Protein AF-A0A9X0W8W1-F1 (afdb_monomer)

Solvent-accessible surface area (backbone atoms only — not comparable to full-atom values): 8904 Å² total; per-residue (Å²): 133,84,78,51,73,65,58,53,50,52,51,50,52,53,51,55,47,47,50,54,45,52,53,27,52,54,39,35,48,51,41,59,71,71,48,46,59,60,61,75,68,38,87,85,59,55,74,89,52,45,61,59,51,50,52,52,50,45,44,40,59,13,50,48,49,47,36,52,76,69,67,38,78,59,79,88,77,75,86,88,46,64,67,63,48,45,60,72,36,23,62,39,52,45,52,49,52,48,53,52,51,51,53,65,46,60,38,95,92,44,81,67,66,75,46,60,63,49,48,57,73,70,52,56,61,72,58,50,33,53,53,43,36,51,49,51,52,56,48,48,56,51,50,52,52,53,50,50,53,54,57,54,66,73,73,113

Foldseek 3Di:
DDDDPLNVLVVLLLVLLVVLLVQLLVQLVCCVPPPLVVLLPDPVDDLVCSLVVSLLVSCCRRPVCSCVVLVQDADNDDPSCVLVRLLVRLLSVLVSSLVVVLVVCCDPPHPHDVVNVVSVVSDPSVVSSVSNSVSVVVSSVVSSVVSVVSSVVSVD

Secondary structure (DSSP, 8-state):
-PPPHHHHHHHHHHHHHHHHHHHHHHHHHHIIIIIHHHHHT-TTS-HHHHHHHHHHHHHIIIIIHHHHHTT--------S-HHHHHHHHHHHHHHHHHHHHHHHHTSTTS--SHHHHHHHHH--HHHHHHHHHHHHHHHHHHHHHHHHHHHHHTT-

Radius of gyration: 18.76 Å; Cα contacts (8 Å, |Δi|>4): 100; chains: 1; bounding box: 41×26×61 Å

pLDDT: mean 84.02, std 13.46, range [41.78, 97.62]

Sequence (156 aa):
MATSNQERLQNVIGLVVWADVDQIMVRAKVFLEEFAPNYLADETLHPDNLLDQLRMDLFNASVIDYLDGRGVEVELSVEHDIATWIEANTPAMVSANLRLMEQQFGAPGVETHLDVVKLHQLIKLNVFEAVQQRAIEECWATLETMLVTLTEEAAD

Structure (mmCIF, N/CA/C/O backbone):
data_AF-A0A9X0W8W1-F1
#
_entry.id   AF-A0A9X0W8W1-F1
#
loop_
_atom_site.group_PDB
_atom_site.id
_atom_site.type_symbol
_atom_site.label_atom_id
_atom_site.label_alt_id
_atom_site.label_comp_id
_atom_site.label_asym_id
_atom_site.label_entity_id
_atom_site.label_seq_id
_atom_site.pdbx_PDB_ins_code
_atom_site.Cartn_x
_atom_site.Cartn_y
_atom_site.Cartn_z
_atom_site.occupancy
_atom_site.B_iso_or_equiv
_atom_site.auth_seq_id
_atom_site.auth_comp_id
_atom_site.auth_asym_id
_atom_site.auth_atom_id
_atom_site.pdbx_PDB_model_num
ATOM 1 N N . MET A 1 1 ? 5.689 9.658 33.772 1.00 41.78 1 MET A N 1
ATOM 2 C CA . MET A 1 1 ? 4.348 10.183 33.431 1.00 41.78 1 MET A CA 1
ATOM 3 C C . MET A 1 1 ? 3.621 9.088 32.674 1.00 41.78 1 MET A C 1
ATOM 5 O O . MET A 1 1 ? 4.239 8.491 31.803 1.00 41.78 1 MET A O 1
ATOM 9 N N . ALA A 1 2 ? 2.391 8.741 33.054 1.00 46.69 2 ALA A N 1
ATOM 10 C CA . ALA A 1 2 ? 1.616 7.753 32.308 1.00 46.69 2 ALA A CA 1
ATOM 11 C C . ALA A 1 2 ? 1.114 8.405 31.012 1.00 46.69 2 ALA A C 1
ATOM 13 O O . ALA A 1 2 ? 0.446 9.433 31.085 1.00 46.69 2 ALA A O 1
ATOM 14 N N . THR A 1 3 ? 1.456 7.839 29.854 1.00 57.59 3 THR A N 1
ATOM 15 C CA . THR A 1 3 ? 0.845 8.203 28.567 1.00 57.59 3 THR A CA 1
ATOM 16 C C . THR A 1 3 ? -0.665 8.036 28.663 1.00 57.59 3 THR A C 1
ATOM 18 O O . THR A 1 3 ? -1.145 7.016 29.169 1.00 57.59 3 THR A O 1
ATOM 21 N N . SER A 1 4 ? -1.402 9.037 28.194 1.00 72.75 4 SER A N 1
ATOM 22 C CA . SER A 1 4 ? -2.860 9.000 28.141 1.00 72.75 4 SER A CA 1
ATOM 23 C C . SER A 1 4 ? -3.337 7.845 27.249 1.00 72.75 4 SER A C 1
ATOM 25 O O . SER A 1 4 ? -2.641 7.421 26.323 1.00 72.75 4 SER A O 1
ATOM 27 N N . ASN A 1 5 ? -4.545 7.329 27.498 1.00 67.31 5 ASN A N 1
ATOM 28 C CA . ASN A 1 5 ? -5.131 6.268 26.665 1.00 67.31 5 ASN A CA 1
ATOM 29 C C . ASN A 1 5 ? -5.228 6.681 25.185 1.00 67.31 5 ASN A C 1
ATOM 31 O O . ASN A 1 5 ? -5.107 5.835 24.305 1.00 67.31 5 ASN A O 1
ATOM 35 N N . GLN A 1 6 ? -5.385 7.980 24.918 1.00 68.00 6 GLN A N 1
ATOM 36 C CA . GLN A 1 6 ? -5.425 8.538 23.570 1.00 68.00 6 GLN A CA 1
ATOM 37 C C . GLN A 1 6 ? -4.061 8.470 22.867 1.00 68.00 6 GLN A C 1
ATOM 39 O O . GLN A 1 6 ? -3.998 8.031 21.724 1.00 68.00 6 GLN A O 1
ATOM 44 N N . GLU A 1 7 ? -2.968 8.837 23.543 1.00 69.25 7 GLU A N 1
ATOM 45 C CA . GLU A 1 7 ? -1.610 8.734 22.976 1.00 69.25 7 GLU A CA 1
ATOM 46 C C . GLU A 1 7 ? -1.226 7.277 22.702 1.00 69.25 7 GLU A C 1
ATOM 48 O O . GLU A 1 7 ? -0.644 6.96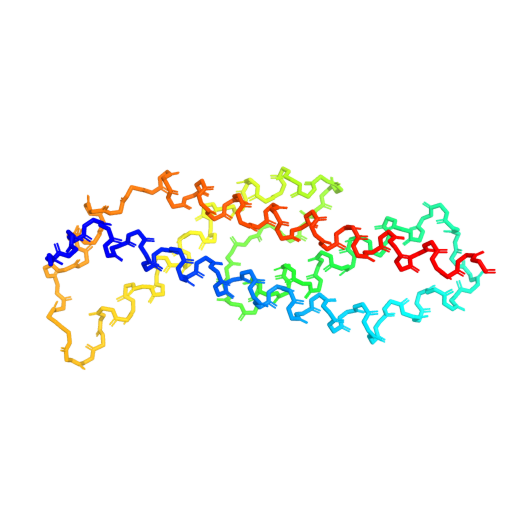0 21.669 1.00 69.25 7 GLU A O 1
ATOM 53 N N . ARG A 1 8 ? -1.591 6.359 23.605 1.00 68.62 8 ARG A N 1
ATOM 54 C CA . ARG A 1 8 ? -1.353 4.922 23.396 1.00 68.62 8 ARG A CA 1
ATOM 55 C C . ARG A 1 8 ? -2.100 4.401 22.175 1.00 68.62 8 ARG A C 1
ATOM 57 O O . ARG A 1 8 ? -1.522 3.662 21.389 1.00 68.62 8 ARG A O 1
ATOM 64 N N . LEU A 1 9 ? -3.356 4.803 22.008 1.00 71.06 9 LEU A N 1
ATOM 65 C CA . LEU A 1 9 ? -4.168 4.402 20.866 1.00 71.06 9 LEU A CA 1
ATOM 66 C C . LEU A 1 9 ? -3.618 4.956 19.547 1.00 71.06 9 LEU A C 1
ATOM 68 O O . LEU A 1 9 ? -3.541 4.221 18.569 1.00 71.06 9 LEU A O 1
ATOM 72 N N . GLN A 1 10 ? -3.181 6.216 19.531 1.00 73.06 10 GLN A N 1
ATOM 73 C CA . GLN A 1 10 ? -2.513 6.807 18.368 1.00 73.06 10 GLN A CA 1
ATOM 74 C C . GLN A 1 10 ? -1.224 6.061 18.009 1.00 73.06 10 GLN A C 1
ATOM 76 O O . GLN A 1 10 ? -0.980 5.812 16.832 1.00 73.06 10 GLN A O 1
ATOM 81 N N . ASN A 1 11 ? -0.443 5.633 19.005 1.00 77.25 11 ASN A N 1
ATOM 82 C CA . ASN A 1 11 ? 0.743 4.813 18.761 1.00 77.25 11 ASN A CA 1
ATOM 83 C C . ASN A 1 11 ? 0.382 3.447 18.160 1.00 77.25 11 ASN A C 1
ATOM 85 O O . ASN A 1 11 ? 1.063 3.000 17.246 1.00 77.25 11 ASN A O 1
ATOM 89 N N . VAL A 1 12 ? -0.684 2.790 18.633 1.00 79.44 12 VAL A N 1
ATOM 90 C CA . VAL A 1 12 ? -1.135 1.510 18.055 1.00 79.44 12 VAL A CA 1
ATOM 91 C C . VAL A 1 12 ? -1.614 1.692 16.618 1.00 79.44 12 VAL A C 1
ATOM 93 O O . VAL A 1 12 ? -1.224 0.906 15.763 1.00 79.44 12 VAL A O 1
ATOM 96 N N . ILE A 1 13 ? -2.396 2.739 16.337 1.00 83.75 13 ILE A N 1
ATOM 97 C CA . ILE A 1 13 ? -2.801 3.087 14.967 1.00 83.75 13 ILE A CA 1
ATOM 98 C C . ILE A 1 13 ? -1.558 3.239 14.087 1.00 83.75 13 ILE A C 1
ATOM 100 O O . ILE A 1 13 ? -1.450 2.564 13.069 1.00 83.75 13 ILE A O 1
ATOM 104 N N . GLY A 1 14 ? -0.586 4.045 14.522 1.00 84.12 14 GLY A N 1
ATOM 105 C CA . GLY A 1 14 ? 0.665 4.237 13.792 1.00 84.12 14 GLY A CA 1
ATOM 106 C C . GLY A 1 14 ? 1.425 2.933 13.540 1.00 84.12 14 GLY A C 1
ATOM 107 O O . GLY A 1 14 ? 1.919 2.733 12.440 1.00 84.12 14 GLY A O 1
ATOM 108 N N . LEU A 1 15 ? 1.476 2.020 14.516 1.00 85.88 15 LEU A N 1
ATOM 109 C CA . LEU A 1 15 ? 2.132 0.716 14.356 1.00 85.88 15 LEU A CA 1
ATOM 110 C C . LEU A 1 15 ? 1.435 -0.176 13.326 1.00 85.88 15 LEU A C 1
ATOM 112 O O . LEU A 1 15 ? 2.116 -0.840 12.550 1.00 85.88 15 LEU A O 1
ATOM 116 N N . VAL A 1 16 ? 0.101 -0.200 13.315 1.00 89.31 16 VAL A N 1
ATOM 117 C CA . VAL A 1 16 ? -0.662 -1.007 12.352 1.00 89.31 16 VAL A CA 1
ATOM 118 C C . VAL A 1 16 ? -0.494 -0.453 10.936 1.00 89.31 16 VAL A C 1
ATOM 120 O O . VAL A 1 16 ? -0.200 -1.217 10.023 1.00 89.31 16 VAL A O 1
ATOM 123 N N . VAL A 1 17 ? -0.583 0.870 10.763 1.00 92.50 17 VAL A N 1
ATOM 124 C CA . VAL A 1 17 ? -0.317 1.513 9.465 1.00 92.50 17 VAL A CA 1
ATOM 125 C C . VAL A 1 17 ? 1.120 1.263 9.006 1.00 92.50 17 VAL A C 1
ATOM 127 O O . VAL A 1 17 ? 1.363 0.954 7.844 1.00 92.50 17 VAL A O 1
ATOM 130 N N . TRP A 1 18 ? 2.089 1.357 9.918 1.00 92.94 18 TRP A N 1
ATOM 131 C CA . TRP A 1 18 ? 3.490 1.11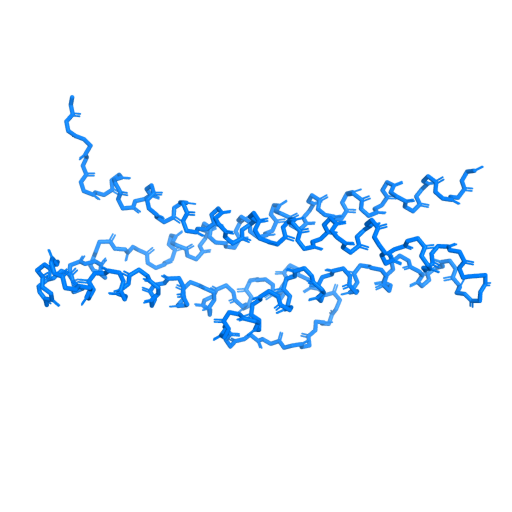6 9.586 1.00 92.94 18 TRP A CA 1
ATOM 132 C C . TRP A 1 18 ? 3.751 -0.338 9.176 1.00 92.94 18 TRP A C 1
ATOM 134 O O . TRP A 1 18 ? 4.566 -0.579 8.292 1.00 92.94 18 TRP A O 1
ATOM 144 N N . ALA A 1 19 ? 3.032 -1.299 9.762 1.00 93.06 19 ALA A N 1
ATOM 145 C CA . ALA A 1 19 ? 3.098 -2.691 9.333 1.00 93.06 19 ALA A CA 1
ATOM 146 C C . ALA A 1 19 ? 2.589 -2.879 7.892 1.00 93.06 19 ALA A C 1
ATOM 148 O O . ALA A 1 19 ? 3.211 -3.629 7.143 1.00 93.06 19 ALA A O 1
ATOM 149 N N . ASP A 1 20 ? 1.522 -2.179 7.482 1.00 95.44 20 ASP A N 1
ATOM 150 C CA . ASP A 1 20 ? 1.078 -2.187 6.079 1.00 95.44 20 ASP A CA 1
ATOM 151 C C . ASP A 1 20 ? 2.182 -1.657 5.151 1.00 95.44 20 ASP A C 1
ATOM 153 O O . ASP A 1 20 ? 2.539 -2.313 4.172 1.00 95.44 20 ASP A O 1
ATOM 157 N N . VAL A 1 21 ? 2.768 -0.504 5.491 1.00 97.06 21 VAL A N 1
ATOM 158 C CA . VAL A 1 21 ? 3.852 0.112 4.709 1.00 97.06 21 VAL A CA 1
ATOM 159 C C . VAL A 1 21 ? 5.066 -0.810 4.597 1.00 97.06 21 VAL A C 1
ATOM 161 O O . VAL A 1 21 ? 5.614 -0.968 3.510 1.00 97.06 21 VAL A O 1
ATOM 164 N N . ASP A 1 22 ? 5.488 -1.444 5.692 1.00 97.00 22 ASP A N 1
ATOM 165 C CA . ASP A 1 22 ? 6.635 -2.356 5.691 1.00 97.00 22 ASP A CA 1
ATOM 166 C C . ASP A 1 22 ? 6.406 -3.553 4.754 1.00 97.00 22 ASP A C 1
ATOM 168 O O . ASP A 1 22 ? 7.267 -3.878 3.936 1.00 97.00 22 ASP A O 1
ATOM 172 N N . GLN A 1 23 ? 5.215 -4.160 4.793 1.00 97.12 23 GLN A N 1
ATOM 173 C CA . GLN A 1 23 ? 4.878 -5.283 3.912 1.00 97.12 23 GLN A CA 1
ATOM 174 C C . GLN A 1 23 ? 4.821 -4.881 2.435 1.00 97.12 23 GLN A C 1
ATOM 176 O O . GLN A 1 23 ? 5.328 -5.619 1.585 1.00 97.12 23 GLN A O 1
ATOM 181 N N . ILE A 1 24 ? 4.261 -3.707 2.129 1.00 97.62 24 ILE A N 1
ATOM 182 C CA . ILE A 1 24 ? 4.244 -3.151 0.770 1.00 97.62 24 ILE A CA 1
ATOM 183 C C . ILE A 1 24 ? 5.678 -2.919 0.280 1.00 97.62 24 ILE A C 1
ATOM 185 O O . ILE A 1 24 ? 6.040 -3.375 -0.803 1.00 97.62 24 ILE A O 1
ATOM 189 N N . MET A 1 25 ? 6.529 -2.291 1.097 1.00 97.31 25 MET A N 1
ATOM 190 C CA . MET A 1 25 ? 7.933 -2.037 0.755 1.00 97.31 25 MET A CA 1
ATOM 191 C C . MET A 1 25 ? 8.725 -3.328 0.524 1.00 97.31 25 MET A C 1
ATOM 193 O O . MET A 1 25 ? 9.543 -3.386 -0.392 1.00 97.31 25 MET A O 1
ATOM 197 N N . VAL A 1 26 ? 8.510 -4.367 1.336 1.00 97.12 26 VAL A N 1
ATOM 198 C CA . VAL A 1 26 ? 9.166 -5.672 1.152 1.00 97.12 26 VAL A CA 1
ATOM 199 C C . VAL A 1 26 ? 8.765 -6.293 -0.184 1.00 97.12 26 VAL A C 1
ATOM 201 O O . VAL A 1 26 ? 9.636 -6.708 -0.946 1.00 97.12 26 VAL A O 1
ATOM 204 N N . ARG A 1 27 ? 7.467 -6.319 -0.505 1.00 96.69 27 ARG A N 1
ATOM 205 C CA . ARG A 1 27 ? 6.973 -6.862 -1.781 1.00 96.69 27 ARG A CA 1
ATOM 206 C C . ARG A 1 27 ? 7.470 -6.066 -2.980 1.00 96.69 27 ARG A C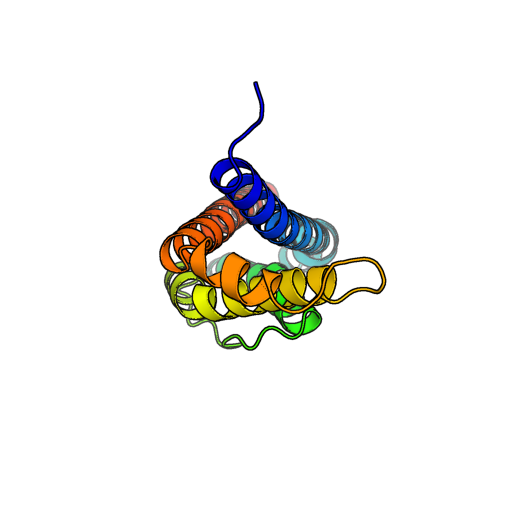 1
ATOM 208 O O . ARG A 1 27 ? 7.897 -6.654 -3.968 1.00 96.69 27 ARG A O 1
ATOM 215 N N . ALA A 1 28 ? 7.478 -4.742 -2.869 1.00 96.69 28 ALA A N 1
ATOM 216 C CA . ALA A 1 28 ? 8.008 -3.861 -3.897 1.00 96.69 28 ALA A CA 1
ATOM 217 C C . ALA A 1 28 ? 9.494 -4.120 -4.174 1.00 96.69 28 ALA A C 1
ATOM 219 O O . ALA A 1 28 ? 9.897 -4.189 -5.329 1.00 96.69 28 ALA A O 1
ATOM 220 N N . LYS A 1 29 ? 10.309 -4.325 -3.131 1.00 94.69 29 LYS A N 1
ATOM 221 C CA . LYS A 1 29 ? 11.725 -4.684 -3.301 1.00 94.69 29 LYS A CA 1
ATOM 222 C C . LYS A 1 29 ? 11.892 -6.002 -4.041 1.00 94.69 29 LYS A C 1
ATOM 224 O O . LYS A 1 29 ? 12.670 -6.050 -4.982 1.00 94.69 29 LYS A O 1
ATOM 229 N N . VAL A 1 30 ? 11.121 -7.029 -3.678 1.00 95.06 30 VAL A N 1
ATOM 230 C CA . VAL A 1 30 ? 11.137 -8.314 -4.396 1.00 95.06 30 VAL A CA 1
ATOM 231 C C . VAL A 1 30 ? 10.780 -8.115 -5.872 1.00 95.06 30 VAL A C 1
ATOM 233 O O . VAL A 1 30 ? 11.470 -8.638 -6.741 1.00 95.06 30 VAL A O 1
ATOM 236 N N . PHE A 1 31 ? 9.758 -7.307 -6.178 1.00 95.50 31 PHE A N 1
ATOM 237 C CA . PHE A 1 31 ? 9.414 -6.975 -7.563 1.00 95.50 31 PHE A CA 1
ATOM 238 C C . PHE A 1 31 ? 10.582 -6.305 -8.307 1.00 95.50 31 PHE A C 1
ATOM 240 O O . PHE A 1 31 ? 10.954 -6.732 -9.401 1.00 95.50 31 PHE A O 1
ATOM 247 N N . LEU A 1 32 ? 11.176 -5.271 -7.709 1.00 93.06 32 LEU A N 1
ATOM 248 C CA . LEU A 1 32 ? 12.271 -4.508 -8.312 1.00 93.06 32 LEU A CA 1
ATOM 249 C C . LEU A 1 32 ? 13.554 -5.339 -8.482 1.00 93.06 32 LEU A C 1
ATOM 251 O O . LEU A 1 32 ? 14.281 -5.132 -9.446 1.00 93.06 32 LEU A O 1
ATOM 255 N N . GLU A 1 33 ? 13.832 -6.278 -7.577 1.00 90.88 33 GLU A N 1
ATOM 256 C CA . GLU A 1 33 ? 15.035 -7.118 -7.615 1.00 90.88 33 GLU A CA 1
ATOM 257 C C . GLU A 1 33 ? 14.888 -8.326 -8.553 1.00 90.88 33 GLU A C 1
ATOM 259 O O . GLU A 1 33 ? 15.836 -8.679 -9.253 1.00 90.88 33 GLU A O 1
ATOM 264 N N . GLU A 1 34 ? 13.718 -8.971 -8.581 1.00 90.50 34 GLU A N 1
ATOM 265 C CA . GLU A 1 34 ? 13.536 -10.250 -9.282 1.00 90.50 34 GLU A CA 1
ATOM 266 C C . GLU A 1 34 ? 12.816 -10.117 -10.630 1.00 90.50 34 GLU A C 1
ATOM 268 O O . GLU A 1 34 ? 13.084 -10.888 -11.555 1.00 90.50 34 GLU A O 1
ATOM 273 N N . PHE A 1 35 ? 11.902 -9.151 -10.762 1.00 86.94 35 PHE A N 1
ATOM 274 C CA . PHE A 1 35 ? 11.014 -9.050 -11.921 1.00 86.94 35 PHE A CA 1
ATOM 275 C C . PHE A 1 35 ? 11.401 -7.903 -12.846 1.00 86.94 35 PHE A C 1
ATOM 277 O O . PHE A 1 35 ? 11.553 -8.139 -14.046 1.00 86.94 35 PHE A O 1
ATOM 284 N N . ALA A 1 36 ? 11.626 -6.700 -12.309 1.00 85.38 36 ALA A N 1
ATOM 285 C CA . ALA A 1 36 ? 11.966 -5.519 -13.105 1.00 85.38 36 ALA A CA 1
ATOM 286 C C . ALA A 1 36 ? 13.171 -5.715 -14.056 1.00 85.38 36 ALA A C 1
ATOM 288 O O . ALA A 1 36 ? 13.074 -5.266 -15.200 1.00 85.38 36 ALA A O 1
ATOM 289 N N . PRO A 1 37 ? 14.249 -6.451 -13.701 1.00 86.31 37 PRO A N 1
ATOM 290 C CA . PRO A 1 37 ? 15.350 -6.706 -14.633 1.00 86.31 37 PRO A CA 1
ATOM 291 C C . PRO A 1 37 ? 14.923 -7.425 -15.919 1.00 86.31 37 PRO A C 1
ATOM 293 O O . PRO A 1 37 ? 15.502 -7.180 -16.974 1.00 86.31 37 PRO A O 1
ATOM 296 N N . ASN A 1 38 ? 13.896 -8.283 -15.862 1.00 86.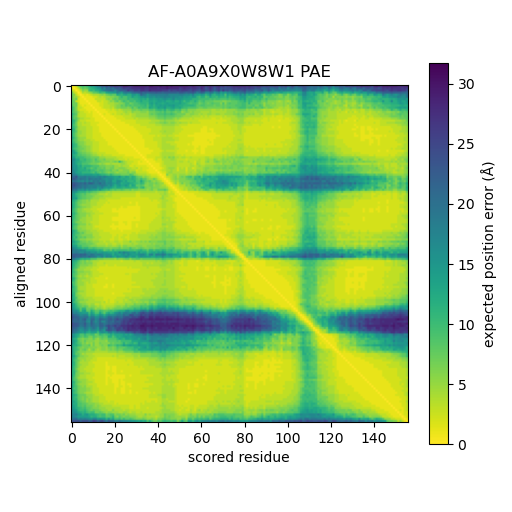06 38 ASN A N 1
ATOM 297 C CA . ASN A 1 38 ? 13.398 -8.987 -17.047 1.00 86.06 38 ASN A CA 1
ATOM 298 C C . ASN A 1 38 ? 12.687 -8.038 -18.018 1.00 86.06 38 ASN A C 1
ATOM 300 O O . ASN A 1 38 ? 12.828 -8.197 -19.224 1.00 86.06 38 ASN A O 1
ATOM 304 N N . TYR A 1 39 ? 11.960 -7.044 -17.498 1.00 83.25 39 TYR A N 1
ATOM 305 C CA . TYR A 1 39 ? 11.329 -6.004 -18.314 1.00 83.25 39 TYR A CA 1
ATOM 306 C C . TYR A 1 39 ? 12.378 -5.106 -18.972 1.00 83.25 39 TYR A C 1
ATOM 308 O O . TYR A 1 39 ? 12.253 -4.765 -20.142 1.00 83.25 39 TYR A O 1
ATOM 316 N N . LEU A 1 40 ? 13.429 -4.748 -18.230 1.00 82.81 40 LEU A N 1
ATOM 317 C CA . LEU A 1 40 ? 14.510 -3.891 -18.726 1.00 82.81 40 LEU A CA 1
ATOM 318 C C . LEU A 1 40 ? 15.376 -4.590 -19.785 1.00 82.81 40 LEU A C 1
ATOM 320 O O . LEU A 1 40 ? 15.908 -3.933 -20.673 1.00 82.81 40 LEU A O 1
ATOM 324 N N . ALA A 1 41 ? 15.506 -5.916 -19.710 1.00 84.38 41 ALA A N 1
ATOM 325 C CA . ALA A 1 41 ? 16.217 -6.720 -20.701 1.00 84.38 41 ALA A CA 1
ATOM 326 C C . ALA A 1 41 ? 15.376 -7.055 -21.951 1.00 84.38 41 ALA A C 1
ATOM 328 O O . ALA A 1 41 ? 15.913 -7.612 -22.912 1.00 84.38 41 ALA A O 1
ATOM 329 N N . ASP A 1 42 ? 14.070 -6.767 -21.949 1.00 82.56 42 ASP A N 1
ATOM 330 C CA . ASP A 1 42 ? 13.183 -7.066 -23.071 1.00 82.56 42 ASP A CA 1
ATOM 331 C C . ASP A 1 42 ? 13.242 -5.959 -24.136 1.00 82.56 42 ASP A C 1
ATOM 333 O O . ASP A 1 42 ? 12.547 -4.946 -24.070 1.00 82.56 42 ASP A O 1
ATOM 337 N N . GLU A 1 43 ? 14.049 -6.190 -25.175 1.00 72.81 43 GLU A N 1
ATOM 338 C CA . GLU A 1 43 ? 14.208 -5.286 -26.324 1.00 72.81 43 GLU A CA 1
ATOM 339 C C . GLU A 1 43 ? 12.922 -5.102 -27.159 1.00 72.81 43 GLU A C 1
ATOM 341 O O . GLU A 1 43 ? 12.892 -4.279 -28.079 1.00 72.81 43 GLU A O 1
ATOM 346 N N . THR A 1 44 ? 11.858 -5.871 -26.893 1.00 77.81 44 THR A N 1
ATOM 347 C CA . THR A 1 44 ? 10.581 -5.759 -27.614 1.00 77.81 44 THR A CA 1
ATOM 348 C C . THR A 1 44 ? 9.635 -4.714 -27.023 1.00 77.81 44 THR A C 1
ATOM 350 O O . THR A 1 44 ? 8.673 -4.317 -27.691 1.00 77.81 44 THR A O 1
ATOM 353 N N . LEU A 1 45 ? 9.910 -4.228 -25.808 1.00 74.75 45 LEU A N 1
ATOM 354 C CA . LEU A 1 45 ? 9.124 -3.186 -25.155 1.00 74.75 45 LEU A CA 1
ATOM 355 C C . LEU A 1 45 ? 9.537 -1.795 -25.647 1.00 74.75 45 LEU A C 1
ATOM 357 O O . LEU A 1 45 ? 10.709 -1.425 -25.664 1.00 74.75 45 LEU A O 1
ATOM 361 N N . HIS A 1 46 ? 8.547 -0.992 -26.043 1.00 74.00 46 HIS A N 1
ATOM 362 C CA . HIS A 1 46 ? 8.794 0.399 -26.410 1.00 74.00 46 HIS A CA 1
ATOM 363 C C . HIS A 1 46 ? 9.151 1.208 -25.147 1.00 74.00 46 HIS A C 1
ATOM 365 O O . HIS A 1 46 ? 8.373 1.155 -24.189 1.00 74.00 46 HIS A O 1
ATOM 371 N N . PRO A 1 47 ? 10.242 1.999 -25.142 1.00 71.38 47 PRO A N 1
ATOM 372 C CA . PRO A 1 47 ? 10.698 2.740 -23.960 1.00 71.38 47 PRO A CA 1
ATOM 373 C C . PRO A 1 47 ? 9.609 3.614 -23.327 1.00 71.38 47 PRO A C 1
ATOM 375 O O . PRO A 1 47 ? 9.425 3.590 -22.114 1.00 71.38 47 PRO A O 1
ATOM 378 N N . ASP A 1 48 ? 8.822 4.303 -24.160 1.00 68.50 48 ASP A N 1
ATOM 379 C CA . ASP A 1 48 ? 7.738 5.187 -23.701 1.00 68.50 48 ASP A CA 1
ATOM 380 C C . ASP A 1 48 ? 6.630 4.459 -22.917 1.00 68.50 48 ASP A C 1
ATOM 382 O O . ASP A 1 48 ? 5.945 5.087 -22.121 1.00 68.50 48 ASP A O 1
ATOM 386 N N . ASN A 1 49 ? 6.462 3.146 -23.110 1.00 78.06 49 ASN A N 1
ATOM 387 C CA . ASN A 1 49 ? 5.453 2.350 -22.400 1.00 78.06 49 ASN A CA 1
ATOM 388 C C . ASN A 1 49 ? 6.049 1.546 -21.236 1.00 78.06 49 ASN A C 1
ATOM 390 O O . ASN A 1 49 ? 5.305 1.046 -20.397 1.00 78.06 49 ASN A O 1
ATOM 394 N N . LEU A 1 50 ? 7.375 1.396 -21.186 1.00 84.69 50 LEU A N 1
ATOM 395 C CA . LEU A 1 50 ? 8.059 0.541 -20.220 1.00 84.69 50 LEU A CA 1
ATOM 396 C C . LEU A 1 50 ? 7.918 1.070 -18.791 1.00 84.69 50 LEU A C 1
ATOM 398 O O . LEU A 1 50 ? 7.596 0.304 -17.886 1.00 84.69 50 LEU A O 1
ATOM 402 N N . LEU A 1 51 ? 8.119 2.376 -18.592 1.00 86.69 51 LEU A N 1
ATOM 403 C CA . LEU A 1 51 ? 7.994 2.994 -17.271 1.00 86.69 51 LEU A CA 1
ATOM 404 C C . LEU A 1 51 ? 6.557 2.904 -16.746 1.00 86.69 51 LEU A C 1
ATOM 406 O O . LEU A 1 51 ? 6.350 2.551 -15.589 1.00 86.69 51 LEU A O 1
ATOM 410 N N . ASP A 1 52 ? 5.567 3.183 -17.595 1.00 86.94 52 ASP A N 1
ATOM 411 C CA . ASP A 1 52 ? 4.159 3.104 -17.207 1.00 86.94 52 ASP A CA 1
ATOM 412 C C . ASP A 1 52 ? 3.740 1.661 -16.907 1.00 86.94 52 ASP A C 1
ATOM 414 O O . ASP A 1 52 ? 3.087 1.415 -15.895 1.00 86.94 52 ASP A O 1
ATOM 418 N N . GLN A 1 53 ? 4.171 0.694 -17.722 1.00 88.31 53 GLN A N 1
ATOM 419 C CA . GLN A 1 53 ? 3.957 -0.733 -17.470 1.00 88.31 53 GLN A CA 1
ATOM 420 C C . GLN A 1 53 ? 4.570 -1.153 -16.127 1.00 88.31 53 GLN A C 1
ATOM 422 O O . GLN A 1 53 ? 3.873 -1.713 -15.282 1.00 88.31 53 GLN A O 1
ATOM 427 N N . LEU A 1 54 ? 5.847 -0.832 -15.896 1.00 90.75 54 LEU A N 1
ATOM 428 C CA . LEU A 1 54 ? 6.539 -1.145 -14.646 1.00 90.75 54 LEU A CA 1
ATOM 429 C C . LEU A 1 54 ? 5.877 -0.478 -13.441 1.00 90.75 54 LEU A C 1
ATOM 431 O O . LEU A 1 54 ? 5.780 -1.099 -12.387 1.00 90.75 54 LEU A O 1
ATOM 435 N N . ARG A 1 55 ? 5.398 0.762 -13.587 1.00 92.00 55 ARG A N 1
ATOM 436 C CA . ARG A 1 55 ? 4.674 1.477 -12.532 1.00 92.00 55 ARG A CA 1
ATOM 437 C C . ARG A 1 55 ? 3.407 0.716 -12.142 1.00 92.00 55 ARG A C 1
ATOM 439 O O . ARG A 1 55 ? 3.177 0.494 -10.955 1.00 92.00 55 ARG A O 1
ATOM 446 N N . MET A 1 56 ? 2.610 0.298 -13.124 1.00 92.12 56 MET A N 1
ATOM 447 C CA . MET A 1 56 ? 1.372 -0.444 -12.875 1.00 92.12 56 MET A CA 1
ATOM 448 C C . MET A 1 56 ? 1.645 -1.829 -12.284 1.00 92.12 56 MET A C 1
ATOM 450 O O . MET A 1 56 ? 1.010 -2.210 -11.303 1.00 92.12 56 MET A O 1
ATOM 454 N N . ASP A 1 57 ? 2.616 -2.561 -12.828 1.00 92.69 57 ASP A N 1
ATOM 455 C CA . ASP A 1 57 ? 2.953 -3.907 -12.361 1.00 92.69 57 ASP A CA 1
ATOM 456 C C . ASP A 1 57 ? 3.560 -3.880 -10.948 1.00 92.69 57 ASP A C 1
ATOM 458 O O . ASP A 1 57 ? 3.194 -4.701 -10.104 1.00 92.69 57 ASP A O 1
ATOM 462 N N . LEU A 1 58 ? 4.397 -2.881 -10.642 1.00 94.75 58 LEU A N 1
ATOM 463 C CA . LEU A 1 58 ? 4.911 -2.643 -9.294 1.00 94.75 58 LEU A CA 1
ATOM 464 C C . LEU A 1 58 ? 3.776 -2.335 -8.316 1.00 94.75 58 LEU A C 1
ATOM 466 O O . LEU A 1 58 ? 3.754 -2.888 -7.214 1.00 94.75 58 LEU A O 1
ATOM 470 N N . PHE A 1 59 ? 2.834 -1.467 -8.695 1.00 95.06 59 PHE A N 1
ATOM 471 C CA . PHE A 1 59 ? 1.689 -1.139 -7.847 1.00 95.06 59 PHE A CA 1
ATOM 472 C C . PHE A 1 59 ? 0.821 -2.372 -7.572 1.00 95.06 59 PHE A C 1
ATOM 474 O O . PHE A 1 59 ? 0.485 -2.647 -6.419 1.00 95.06 59 PHE A O 1
ATOM 481 N N . ASN A 1 60 ? 0.529 -3.160 -8.609 1.00 94.00 60 ASN A N 1
ATOM 482 C CA . ASN A 1 60 ? -0.232 -4.398 -8.482 1.00 94.00 60 ASN A CA 1
ATOM 483 C C . ASN A 1 60 ? 0.462 -5.382 -7.526 1.00 94.00 60 ASN A C 1
ATOM 485 O O . ASN A 1 60 ? -0.133 -5.797 -6.534 1.00 94.00 60 ASN A O 1
ATOM 489 N N . ALA A 1 61 ? 1.743 -5.684 -7.754 1.00 94.75 61 ALA A N 1
ATOM 490 C CA . ALA A 1 61 ? 2.483 -6.678 -6.975 1.00 94.75 61 ALA A CA 1
ATOM 491 C C . ALA A 1 61 ? 2.748 -6.260 -5.514 1.00 94.75 61 ALA A C 1
ATOM 493 O O . ALA A 1 61 ? 2.838 -7.104 -4.613 1.00 94.75 61 ALA A O 1
ATOM 494 N N . SER A 1 62 ? 2.915 -4.958 -5.264 1.00 95.94 62 SER A N 1
ATOM 495 C CA . SER A 1 62 ? 3.260 -4.443 -3.934 1.00 95.94 62 SER A CA 1
ATOM 496 C C . SER A 1 62 ? 2.048 -4.052 -3.096 1.00 95.94 62 SER A C 1
ATOM 498 O O . SER A 1 62 ? 2.017 -4.383 -1.910 1.00 95.94 62 SER A O 1
ATOM 500 N N . VAL A 1 63 ? 1.053 -3.385 -3.688 1.00 95.44 63 VAL A N 1
ATOM 501 C CA . VAL A 1 63 ? -0.109 -2.833 -2.979 1.00 95.44 63 VAL A CA 1
ATOM 502 C C . VAL A 1 63 ? -1.333 -3.719 -3.166 1.00 95.44 63 VAL A C 1
ATOM 504 O O . VAL A 1 63 ? -1.891 -4.178 -2.169 1.00 95.44 63 VAL A O 1
ATOM 507 N N . ILE A 1 64 ? -1.744 -4.004 -4.405 1.00 94.94 64 ILE A N 1
ATOM 508 C CA . ILE A 1 64 ? -2.984 -4.761 -4.650 1.00 94.94 64 ILE A CA 1
ATOM 509 C C . ILE A 1 64 ? -2.859 -6.194 -4.138 1.00 94.94 64 ILE A C 1
ATOM 511 O O . ILE A 1 64 ? -3.668 -6.610 -3.315 1.00 94.94 64 ILE A O 1
ATOM 515 N N . ASP A 1 65 ? -1.816 -6.921 -4.532 1.00 94.50 65 ASP A N 1
ATOM 516 C CA . ASP A 1 65 ? -1.605 -8.313 -4.117 1.00 94.50 65 ASP A CA 1
ATOM 517 C C . ASP A 1 65 ? -1.415 -8.445 -2.598 1.00 94.50 65 ASP A C 1
ATOM 519 O O . ASP A 1 65 ? -1.771 -9.461 -1.995 1.00 94.50 65 ASP A O 1
ATOM 523 N N . TYR A 1 66 ? -0.847 -7.420 -1.952 1.00 95.38 66 TYR A N 1
ATOM 524 C CA . TYR A 1 66 ? -0.767 -7.362 -0.494 1.00 95.38 66 TYR A CA 1
ATOM 525 C C . TYR A 1 66 ? -2.161 -7.270 0.135 1.00 95.38 66 TYR A C 1
ATOM 527 O O . TYR A 1 66 ? -2.489 -8.044 1.038 1.00 95.38 66 TYR A O 1
ATOM 535 N N . LEU A 1 67 ? -2.976 -6.329 -0.345 1.00 94.81 67 LEU A N 1
ATOM 536 C CA . LEU A 1 67 ? -4.315 -6.071 0.174 1.00 94.81 67 LEU A CA 1
ATOM 537 C C . LEU A 1 67 ? -5.272 -7.234 -0.118 1.00 94.81 67 LEU A C 1
ATOM 539 O O . LEU A 1 67 ? -6.007 -7.643 0.784 1.00 94.81 67 LEU A O 1
ATOM 543 N N . ASP A 1 68 ? -5.199 -7.831 -1.307 1.00 93.69 68 ASP A N 1
ATOM 544 C CA . ASP A 1 68 ? -5.955 -9.031 -1.679 1.00 93.69 68 ASP A CA 1
ATOM 545 C C . ASP A 1 68 ? -5.544 -10.237 -0.824 1.00 93.69 68 ASP A C 1
ATOM 547 O O . ASP A 1 68 ? -6.386 -10.883 -0.200 1.00 93.69 68 ASP A O 1
ATOM 551 N N . GLY A 1 69 ? -4.235 -10.473 -0.656 1.00 91.56 69 GLY A N 1
ATOM 552 C CA . GLY A 1 69 ? -3.719 -11.530 0.221 1.00 91.56 69 GLY A CA 1
ATOM 553 C C . GLY A 1 69 ? -4.121 -11.361 1.692 1.00 91.56 69 GLY A C 1
ATOM 554 O O . GLY A 1 69 ? -4.171 -12.333 2.449 1.00 91.56 69 GLY A O 1
ATOM 555 N N . ARG A 1 70 ? -4.445 -10.130 2.098 1.00 90.69 70 ARG A N 1
AT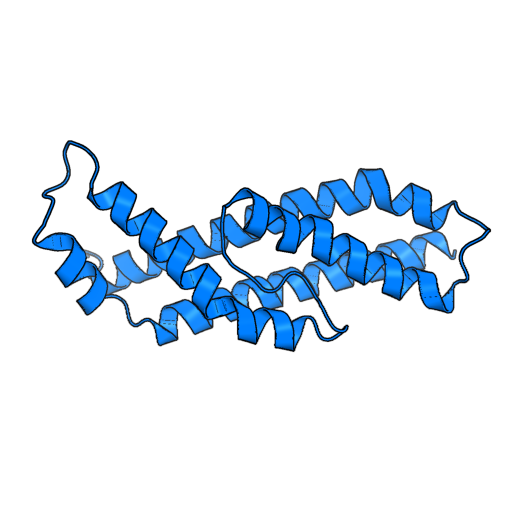OM 556 C CA . ARG A 1 70 ? -4.975 -9.787 3.419 1.00 90.69 70 ARG A CA 1
ATOM 557 C C . ARG A 1 70 ? -6.513 -9.860 3.492 1.00 90.69 70 ARG A C 1
ATOM 559 O O . ARG A 1 70 ? -7.076 -9.789 4.587 1.00 90.69 70 ARG A O 1
ATOM 566 N N . GLY A 1 71 ? -7.200 -10.036 2.364 1.00 91.12 71 GLY A N 1
ATOM 567 C CA . GLY A 1 71 ? -8.660 -10.070 2.271 1.00 91.12 71 GLY A CA 1
ATOM 568 C C . GLY A 1 71 ? -9.308 -8.695 2.445 1.00 91.12 71 GLY A C 1
ATOM 569 O O . GLY A 1 71 ? -10.407 -8.589 2.998 1.00 91.12 71 GLY A O 1
ATOM 570 N N . VAL A 1 72 ? -8.609 -7.628 2.051 1.00 93.25 72 VAL A N 1
ATOM 571 C CA . VAL A 1 72 ? -9.168 -6.274 2.006 1.00 93.25 72 VAL A CA 1
ATOM 572 C C . VAL A 1 72 ? -9.931 -6.114 0.694 1.00 93.25 72 VAL A C 1
ATOM 574 O O . VAL A 1 72 ? -9.372 -6.292 -0.381 1.00 93.25 72 VAL A O 1
ATOM 577 N N . GLU A 1 73 ? -11.213 -5.767 0.780 1.00 92.44 73 GLU A N 1
ATOM 578 C CA . GLU A 1 73 ? -12.048 -5.508 -0.396 1.00 92.44 73 GLU A CA 1
ATOM 579 C C . GLU A 1 73 ? -11.709 -4.126 -0.968 1.00 92.44 73 GLU A C 1
ATOM 581 O O . GLU A 1 73 ? -12.214 -3.110 -0.491 1.00 92.44 73 GLU A O 1
ATOM 586 N N . VAL A 1 74 ? -10.818 -4.101 -1.958 1.00 91.12 74 VAL A N 1
ATOM 587 C CA . VAL A 1 74 ? -10.405 -2.901 -2.699 1.00 91.12 74 VAL A CA 1
ATOM 588 C C . VAL A 1 74 ? -10.744 -3.033 -4.180 1.00 91.12 74 VAL A C 1
ATOM 590 O O . VAL A 1 74 ? -10.968 -4.133 -4.689 1.00 91.12 74 VAL A O 1
ATOM 593 N N . GLU A 1 75 ? -10.783 -1.911 -4.888 1.00 88.50 75 GLU A N 1
ATOM 594 C CA . GLU A 1 75 ? -10.925 -1.914 -6.339 1.00 88.50 75 GLU A CA 1
ATOM 595 C C . GLU A 1 75 ? -9.663 -2.474 -7.010 1.00 88.50 75 GLU A C 1
ATOM 597 O O . GLU A 1 75 ? -8.571 -1.968 -6.801 1.00 88.50 75 GLU A O 1
ATOM 602 N N . LEU A 1 76 ? -9.787 -3.508 -7.842 1.00 83.06 76 LEU A N 1
ATOM 603 C CA . LEU A 1 76 ? -8.620 -4.128 -8.493 1.00 83.06 76 LEU A CA 1
ATOM 604 C C . LEU A 1 76 ? -8.185 -3.402 -9.777 1.00 83.06 76 LEU A C 1
ATOM 606 O O . LEU A 1 76 ? -7.092 -3.642 -10.284 1.00 83.06 76 LEU A O 1
ATOM 610 N N . SER A 1 77 ? -9.039 -2.536 -10.325 1.00 79.62 77 SER A N 1
ATOM 611 C CA . SER A 1 77 ? -8.730 -1.688 -11.476 1.00 79.62 77 SER A CA 1
ATOM 612 C C . SER A 1 77 ? -8.107 -0.371 -11.029 1.00 79.62 77 SER A C 1
ATOM 614 O O . SER A 1 77 ? -8.711 0.391 -10.282 1.00 79.62 77 SER A O 1
ATOM 616 N N . VAL A 1 78 ? -6.913 -0.072 -11.533 1.00 77.38 78 VAL A N 1
ATOM 617 C CA . VAL A 1 78 ? -6.242 1.214 -11.313 1.00 77.38 78 VAL A CA 1
ATOM 618 C C . VAL A 1 78 ? -6.176 1.944 -12.651 1.00 77.38 78 VAL A C 1
ATOM 620 O O . VAL A 1 78 ? -5.409 1.566 -13.535 1.00 77.38 78 VAL A O 1
ATOM 623 N N . GLU A 1 79 ? -6.989 2.985 -12.830 1.00 67.88 79 GLU A N 1
ATOM 624 C CA . GLU A 1 79 ? -6.993 3.810 -14.048 1.00 67.88 79 GLU A CA 1
ATOM 625 C C . GLU A 1 79 ? -5.855 4.851 -14.026 1.00 67.88 79 GLU A C 1
ATOM 627 O O . GLU A 1 79 ? -6.115 6.047 -14.012 1.00 67.88 79 GLU A O 1
ATOM 632 N N . HIS A 1 80 ? -4.590 4.412 -13.977 1.00 66.50 80 HIS A N 1
ATOM 633 C CA . HIS A 1 80 ? -3.355 5.233 -13.988 1.00 66.50 80 HIS A CA 1
ATOM 634 C C . HIS A 1 80 ? -3.236 6.382 -12.954 1.00 66.50 80 HIS A C 1
ATOM 636 O O . HIS A 1 80 ? -2.175 6.994 -12.849 1.00 66.50 80 HIS A O 1
ATOM 642 N N . ASP A 1 81 ? -4.263 6.653 -12.151 1.00 85.75 81 ASP A N 1
ATOM 643 C CA . ASP A 1 81 ? -4.264 7.622 -11.060 1.00 85.75 81 ASP A CA 1
ATOM 644 C C . ASP A 1 81 ? -4.224 6.887 -9.717 1.00 85.75 81 ASP A C 1
ATOM 646 O O . ASP A 1 81 ? -5.235 6.623 -9.060 1.00 85.75 81 ASP A O 1
ATOM 650 N N . ILE A 1 82 ? -3.005 6.515 -9.331 1.00 91.44 82 ILE A N 1
ATOM 651 C CA . ILE A 1 82 ? -2.738 5.757 -8.108 1.00 91.44 82 ILE A CA 1
ATOM 652 C C . ILE A 1 82 ? -3.091 6.566 -6.856 1.00 91.44 82 ILE A C 1
ATOM 654 O O . ILE A 1 82 ? -3.571 5.992 -5.882 1.00 91.44 82 ILE A O 1
ATOM 658 N N . ALA A 1 83 ? -2.913 7.890 -6.872 1.00 91.56 83 ALA A N 1
ATOM 659 C CA . ALA A 1 83 ? -3.253 8.734 -5.728 1.00 91.56 83 ALA A CA 1
ATOM 660 C C . ALA A 1 83 ? -4.766 8.717 -5.467 1.00 91.56 83 ALA A C 1
ATOM 662 O O . ALA A 1 83 ? -5.196 8.424 -4.350 1.00 91.56 83 ALA A O 1
ATOM 663 N N . THR A 1 84 ? -5.572 8.923 -6.514 1.00 92.12 84 THR A N 1
ATOM 664 C CA . THR A 1 84 ? -7.035 8.826 -6.412 1.00 92.12 84 THR A CA 1
ATOM 665 C C . THR A 1 84 ? -7.476 7.419 -6.005 1.00 92.12 84 THR A C 1
ATOM 667 O O . THR A 1 84 ? -8.388 7.266 -5.190 1.00 92.12 84 THR A O 1
ATOM 670 N N . TRP A 1 85 ? -6.809 6.376 -6.508 1.00 94.94 85 TRP A N 1
ATOM 671 C CA . TRP A 1 85 ? -7.087 5.005 -6.083 1.00 94.94 85 TRP A CA 1
ATOM 672 C C . TRP A 1 85 ? -6.812 4.796 -4.584 1.00 94.94 85 TRP A C 1
ATOM 674 O O . TRP A 1 85 ? -7.642 4.205 -3.888 1.00 94.94 85 TRP A O 1
ATOM 684 N N . ILE A 1 86 ? -5.683 5.294 -4.060 1.00 95.56 86 ILE A N 1
ATOM 685 C CA . ILE A 1 86 ? -5.331 5.181 -2.633 1.00 95.56 86 ILE A CA 1
ATOM 686 C C . ILE A 1 86 ? -6.374 5.901 -1.777 1.00 95.56 86 ILE A C 1
ATOM 688 O O . ILE A 1 86 ? -6.860 5.325 -0.799 1.00 95.56 86 ILE A O 1
ATOM 692 N N . GLU A 1 87 ? -6.760 7.122 -2.150 1.00 94.69 87 GLU A N 1
ATOM 693 C CA . GLU A 1 87 ? -7.807 7.882 -1.460 1.00 94.69 87 GLU A CA 1
ATOM 694 C C . GLU A 1 87 ? -9.122 7.088 -1.409 1.00 94.69 87 GLU A C 1
ATOM 696 O O . GLU A 1 87 ? -9.676 6.866 -0.328 1.00 94.69 87 GLU A O 1
ATOM 701 N N . ALA A 1 88 ? -9.584 6.579 -2.555 1.00 94.25 88 ALA A N 1
ATOM 702 C CA . ALA A 1 88 ? -10.841 5.841 -2.661 1.00 94.25 88 ALA A CA 1
ATOM 703 C C . ALA A 1 88 ? -10.858 4.537 -1.840 1.00 94.25 88 ALA A C 1
ATOM 705 O O . ALA A 1 88 ? -11.898 4.161 -1.295 1.00 94.25 88 ALA A O 1
ATOM 706 N N . ASN A 1 89 ? -9.713 3.856 -1.717 1.00 95.69 89 ASN A N 1
ATOM 707 C CA . ASN A 1 89 ? -9.609 2.554 -1.051 1.00 95.69 89 ASN A CA 1
ATOM 708 C C . ASN A 1 89 ? -9.158 2.638 0.418 1.00 95.69 89 ASN A C 1
ATOM 710 O O . ASN A 1 89 ? -9.268 1.655 1.158 1.00 95.69 89 ASN A O 1
ATOM 714 N N . THR A 1 90 ? -8.711 3.807 0.884 1.00 96.06 90 THR A N 1
ATOM 715 C CA . THR A 1 90 ? -8.296 4.032 2.279 1.00 96.06 90 THR A CA 1
ATOM 716 C C . THR A 1 90 ? -9.347 3.586 3.310 1.00 96.06 90 THR A C 1
ATOM 718 O O . THR A 1 90 ? -8.967 2.907 4.272 1.00 96.06 90 THR A O 1
ATOM 721 N N . PRO A 1 91 ? -10.658 3.871 3.147 1.00 95.38 91 PRO A N 1
ATOM 722 C CA . PRO A 1 91 ? -11.670 3.423 4.107 1.00 95.38 91 PRO A CA 1
ATOM 723 C C . PRO A 1 91 ? -11.719 1.896 4.275 1.00 95.38 91 PRO A C 1
ATOM 725 O O . PRO A 1 91 ? -11.883 1.394 5.390 1.00 95.38 91 PRO A O 1
ATOM 728 N N . ALA A 1 92 ? -11.525 1.136 3.191 1.00 94.81 92 ALA A N 1
ATOM 729 C CA . ALA A 1 92 ? -11.490 -0.325 3.242 1.00 94.81 92 ALA A CA 1
ATOM 730 C C . ALA A 1 92 ? -10.249 -0.838 3.991 1.00 94.81 92 ALA A C 1
ATOM 732 O O . ALA A 1 92 ? -10.366 -1.732 4.838 1.00 94.81 92 ALA A O 1
ATOM 733 N N . MET A 1 93 ? -9.082 -0.226 3.757 1.00 95.19 93 MET A N 1
ATOM 734 C CA . MET A 1 93 ? -7.839 -0.540 4.476 1.00 95.19 93 MET A CA 1
ATOM 735 C C . MET A 1 93 ? -7.981 -0.273 5.980 1.00 95.19 93 MET A C 1
ATOM 737 O O . MET A 1 93 ? -7.672 -1.136 6.806 1.00 95.19 93 MET A O 1
ATOM 741 N N . VAL A 1 94 ? -8.529 0.889 6.351 1.00 94.44 94 VAL A N 1
ATOM 742 C CA . VAL A 1 94 ? -8.800 1.239 7.753 1.00 94.44 94 VAL A CA 1
ATOM 743 C C . VAL A 1 94 ? -9.785 0.263 8.385 1.00 94.44 94 VAL A C 1
ATOM 745 O O . VAL A 1 94 ? -9.549 -0.207 9.496 1.00 94.44 94 VAL A O 1
ATOM 748 N N . SER A 1 95 ? -10.854 -0.108 7.680 1.00 92.00 95 SER A N 1
ATOM 749 C CA . SER A 1 95 ? -11.819 -1.099 8.166 1.00 92.00 95 SER A CA 1
ATOM 750 C C . SER A 1 95 ? -11.169 -2.468 8.406 1.00 92.00 95 SER A C 1
ATOM 752 O O . SER A 1 95 ? -11.409 -3.115 9.427 1.00 92.00 95 SER A O 1
ATOM 754 N N . ALA A 1 96 ? -10.276 -2.915 7.518 1.00 91.88 96 ALA A N 1
ATOM 755 C CA . ALA A 1 96 ? -9.487 -4.126 7.737 1.00 91.88 96 ALA A CA 1
ATOM 756 C C . ALA A 1 96 ? -8.537 -4.008 8.943 1.00 91.88 96 ALA A C 1
ATOM 758 O O . ALA A 1 96 ? -8.419 -4.956 9.725 1.00 91.88 96 ALA A O 1
ATOM 759 N N . ASN A 1 97 ? -7.892 -2.855 9.135 1.00 91.12 97 ASN A N 1
ATOM 760 C CA . ASN A 1 97 ? -7.036 -2.586 10.293 1.00 91.12 97 ASN A CA 1
ATOM 761 C C . ASN A 1 97 ? -7.820 -2.586 11.609 1.00 91.12 97 ASN A C 1
ATOM 763 O O . ASN A 1 97 ? -7.384 -3.195 12.585 1.00 91.12 97 ASN A O 1
ATOM 767 N N . LEU A 1 98 ? -9.012 -1.993 11.624 1.00 88.12 98 LEU A N 1
ATOM 768 C CA . LEU A 1 98 ? -9.905 -2.015 12.779 1.00 88.12 98 LEU A CA 1
ATOM 769 C C . LEU A 1 98 ? -10.353 -3.429 13.126 1.00 88.12 98 LEU A C 1
ATOM 771 O O . LEU A 1 98 ? -10.243 -3.822 14.284 1.00 88.12 98 LEU A O 1
ATOM 775 N N . ARG A 1 99 ? -10.767 -4.225 12.132 1.00 85.94 99 ARG A N 1
ATOM 776 C CA . ARG A 1 99 ? -11.126 -5.636 12.342 1.00 85.94 99 ARG A CA 1
ATOM 777 C C . ARG A 1 99 ? -9.965 -6.434 12.935 1.00 85.94 99 ARG A C 1
ATOM 779 O O . ARG A 1 99 ? -10.178 -7.248 13.830 1.00 85.94 99 ARG A O 1
ATOM 786 N N . LEU A 1 100 ? -8.736 -6.183 12.484 1.00 83.94 100 LEU A N 1
ATOM 787 C CA . LEU A 1 100 ? -7.543 -6.821 13.043 1.00 83.94 100 LEU A CA 1
ATOM 788 C C . LEU A 1 100 ? -7.316 -6.410 14.504 1.00 83.94 100 LEU A C 1
ATOM 790 O O . LEU A 1 100 ? -7.069 -7.268 15.350 1.00 83.94 100 LEU A O 1
ATOM 794 N N . MET A 1 101 ? -7.450 -5.120 14.821 1.00 81.44 101 MET A N 1
ATOM 795 C CA . MET A 1 101 ? -7.359 -4.633 16.199 1.00 81.44 101 MET A CA 1
ATOM 796 C C . MET A 1 101 ? -8.433 -5.283 17.084 1.00 81.44 101 MET A C 1
ATOM 798 O O . MET A 1 101 ? -8.109 -5.825 18.137 1.00 81.44 101 MET A O 1
ATOM 802 N N . GLU A 1 102 ? -9.693 -5.297 16.644 1.00 79.56 102 GLU A N 1
ATOM 803 C CA . GLU A 1 102 ? -10.825 -5.912 17.352 1.00 79.56 102 GLU A CA 1
ATOM 804 C C . GLU A 1 102 ? -10.614 -7.401 17.635 1.00 79.56 102 GLU A C 1
ATOM 806 O O . GLU A 1 102 ? -10.877 -7.859 18.746 1.00 79.56 102 GLU A O 1
ATOM 811 N N . GLN A 1 103 ? -10.098 -8.158 16.663 1.00 75.56 103 GLN A N 1
ATOM 812 C CA . GLN A 1 103 ? -9.788 -9.578 16.840 1.00 75.56 103 GLN A CA 1
ATOM 813 C C . GLN A 1 103 ? -8.736 -9.806 17.932 1.00 75.56 103 GLN A C 1
ATOM 815 O O . GLN A 1 103 ? -8.861 -10.750 18.712 1.00 75.56 103 GLN A O 1
ATOM 820 N N . GLN A 1 104 ? -7.739 -8.923 18.042 1.00 70.38 104 GLN A N 1
ATOM 821 C CA . GLN A 1 104 ? -6.741 -8.989 19.115 1.00 70.38 104 GLN A CA 1
ATOM 822 C C . GLN A 1 104 ? -7.335 -8.636 20.489 1.00 70.38 104 GLN A C 1
ATOM 824 O O . GLN A 1 104 ? -6.933 -9.219 21.494 1.00 70.38 104 GLN A O 1
ATOM 829 N N . PHE A 1 105 ? -8.341 -7.755 20.547 1.00 65.50 105 PHE A N 1
ATOM 830 C CA . PHE A 1 105 ? -9.115 -7.502 21.773 1.00 65.50 105 PHE A CA 1
ATOM 831 C C . PHE A 1 105 ? -10.065 -8.652 22.142 1.00 65.50 105 PHE A C 1
ATOM 833 O O . PHE A 1 105 ? -10.455 -8.774 23.299 1.00 65.50 105 PHE A O 1
ATOM 840 N N . GLY A 1 106 ? -10.438 -9.498 21.180 1.00 52.78 106 GLY A N 1
ATOM 841 C CA . GLY A 1 106 ? -11.303 -10.663 21.376 1.00 52.78 106 GLY A CA 1
ATOM 842 C C . GLY A 1 106 ? -10.592 -11.929 21.875 1.00 52.78 106 GLY A C 1
ATOM 843 O O . GLY A 1 106 ? -11.253 -12.933 22.150 1.00 52.78 106 GLY A O 1
ATOM 844 N N . ALA A 1 107 ? -9.258 -11.919 21.965 1.00 54.38 107 ALA A N 1
ATOM 845 C CA . ALA A 1 107 ? -8.466 -13.099 22.297 1.00 54.38 107 ALA A CA 1
ATOM 846 C C . ALA A 1 107 ? -8.635 -13.532 23.776 1.00 54.38 107 ALA A C 1
ATOM 848 O O . ALA A 1 107 ? -8.798 -12.682 24.659 1.00 54.38 107 ALA A O 1
ATOM 849 N N . PRO A 1 108 ? -8.571 -14.846 24.089 1.00 43.84 108 PRO A N 1
ATOM 850 C CA . PRO A 1 108 ? -8.695 -15.343 25.460 1.00 43.84 108 PRO A CA 1
ATOM 851 C C . PRO A 1 108 ? -7.677 -14.671 26.393 1.00 43.84 108 PRO A C 1
ATOM 853 O O . PRO A 1 108 ? -6.472 -14.828 26.212 1.00 43.84 108 PRO A O 1
ATOM 856 N N . GLY A 1 109 ? -8.165 -13.935 27.397 1.00 51.16 109 GLY A N 1
ATOM 857 C CA . GLY A 1 109 ? -7.333 -13.174 28.341 1.00 51.16 109 GLY A CA 1
ATOM 858 C C . GLY A 1 109 ? -7.500 -11.651 28.276 1.00 51.16 109 GLY A C 1
ATOM 859 O O . GLY A 1 109 ? -6.926 -10.960 29.114 1.00 51.16 109 GLY A O 1
ATOM 860 N N . VAL A 1 110 ? -8.306 -11.131 27.343 1.00 54.66 110 VAL A N 1
ATOM 861 C CA . VAL A 1 110 ? -8.676 -9.708 27.249 1.00 54.66 110 VAL A CA 1
ATOM 862 C C . VAL A 1 110 ? -10.156 -9.537 27.649 1.00 54.66 110 VAL A C 1
ATOM 864 O O . VAL A 1 110 ? -11.001 -10.361 27.298 1.00 54.66 110 VAL A O 1
ATOM 867 N N . GLU A 1 111 ? -10.494 -8.531 28.462 1.00 53.00 111 GLU A N 1
ATOM 868 C CA . GLU A 1 111 ? -11.867 -8.301 28.953 1.00 53.00 111 GLU A CA 1
ATOM 869 C C . GLU A 1 111 ? -12.776 -7.794 27.806 1.00 53.00 111 GLU A C 1
ATOM 871 O O . GLU A 1 111 ? -12.619 -6.703 27.274 1.00 53.00 111 GLU A O 1
ATOM 876 N N . THR A 1 112 ? -13.738 -8.610 27.369 1.00 56.50 112 THR A N 1
ATOM 877 C CA . THR A 1 112 ? -13.997 -8.815 25.925 1.00 56.50 112 THR A CA 1
ATOM 878 C C . THR A 1 112 ? -15.221 -8.118 25.311 1.00 56.50 112 THR A C 1
ATOM 880 O O . THR A 1 112 ? -15.500 -8.330 24.138 1.00 56.50 112 THR A O 1
ATOM 883 N N . HIS A 1 113 ? -15.970 -7.267 26.023 1.00 48.19 113 HIS A N 1
ATOM 884 C CA . HIS A 1 113 ? -17.152 -6.611 25.413 1.00 48.19 113 HIS A CA 1
ATOM 885 C C . HIS A 1 113 ? -17.330 -5.123 25.716 1.00 48.19 113 HIS A C 1
ATOM 887 O O . HIS A 1 113 ? -17.861 -4.394 24.879 1.00 48.19 113 HIS A O 1
ATOM 893 N N . LEU A 1 114 ? -16.864 -4.640 26.871 1.00 47.56 114 LEU A N 1
ATOM 894 C CA . LEU A 1 114 ? -16.910 -3.209 27.184 1.00 47.56 114 LEU A CA 1
ATOM 895 C C . LEU A 1 114 ? -15.814 -2.416 26.441 1.00 47.56 114 LEU A C 1
ATOM 897 O O . LEU A 1 114 ? -15.899 -1.191 26.376 1.00 47.56 114 LEU A O 1
ATOM 901 N N . ASP A 1 115 ? -14.817 -3.102 25.875 1.00 62.25 115 ASP A N 1
ATOM 902 C CA . ASP A 1 115 ? -13.613 -2.488 25.309 1.00 62.25 115 ASP A CA 1
ATOM 903 C C . ASP A 1 115 ? -13.691 -2.193 23.807 1.00 62.25 115 ASP A C 1
A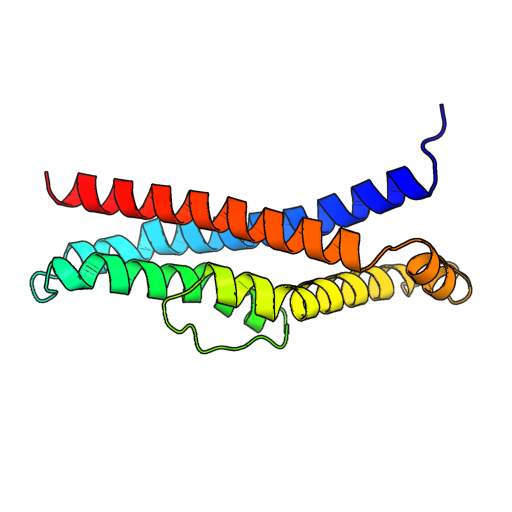TOM 905 O O . ASP A 1 115 ? -13.123 -1.192 23.387 1.00 62.25 115 ASP A O 1
ATOM 909 N N . VAL A 1 116 ? -14.463 -2.935 23.002 1.00 63.06 116 VAL A N 1
ATOM 910 C CA . VAL A 1 116 ? -14.623 -2.628 21.559 1.00 63.06 116 VAL A CA 1
ATOM 911 C C . VAL A 1 116 ? -15.435 -1.348 21.343 1.00 63.06 116 VAL A C 1
ATOM 913 O O . VAL A 1 116 ? -15.051 -0.483 20.561 1.00 63.06 116 VAL A O 1
ATOM 916 N N . VAL A 1 117 ? -16.522 -1.162 22.100 1.00 65.25 117 VAL A N 1
ATOM 917 C CA . VAL A 1 117 ? -17.316 0.080 22.041 1.00 65.25 117 VAL A CA 1
ATOM 918 C C . VAL A 1 117 ? -16.480 1.278 22.494 1.00 65.25 117 VAL A C 1
ATOM 920 O O . VAL A 1 117 ? -16.536 2.341 21.878 1.00 65.25 117 VAL A O 1
ATOM 923 N N . LYS A 1 118 ? -15.661 1.115 23.541 1.00 68.19 118 LYS A N 1
ATOM 924 C CA . LYS A 1 118 ? -14.717 2.155 23.973 1.00 68.19 118 LYS A CA 1
ATOM 925 C C . LYS A 1 118 ? -13.622 2.396 22.938 1.00 68.19 118 LYS A C 1
ATOM 927 O O . LYS A 1 118 ? -13.263 3.546 22.723 1.00 68.19 118 LYS A O 1
ATOM 932 N N . LEU A 1 119 ? -13.113 1.353 22.284 1.00 71.75 119 LEU A N 1
ATOM 933 C CA . LEU A 1 119 ? -12.140 1.466 21.201 1.00 71.75 119 LEU A CA 1
ATOM 934 C C . LEU A 1 119 ? -12.713 2.331 20.076 1.00 71.75 119 LEU A C 1
ATOM 936 O O . LEU A 1 119 ? -12.098 3.323 19.706 1.00 71.75 119 LEU A O 1
ATOM 940 N N . HIS A 1 120 ? -13.929 2.038 19.614 1.00 73.12 120 HIS A N 1
ATOM 941 C CA . HIS A 1 120 ? -14.613 2.837 18.591 1.00 73.12 120 HIS A CA 1
ATOM 942 C C . HIS A 1 120 ? -14.885 4.275 19.036 1.00 73.12 120 HIS A C 1
ATOM 944 O O . HIS A 1 120 ? -14.767 5.192 18.235 1.00 73.12 120 HIS A O 1
ATOM 950 N N . GLN A 1 121 ? -15.209 4.501 20.313 1.00 74.25 121 GLN A N 1
ATOM 951 C CA . GLN A 1 121 ? -15.382 5.855 20.857 1.00 74.25 121 GLN A CA 1
ATOM 952 C C . GLN A 1 121 ? -14.069 6.646 20.932 1.00 74.25 121 GLN A C 1
ATOM 954 O O . GLN A 1 121 ? -14.087 7.876 20.870 1.00 74.25 121 GLN A O 1
ATOM 959 N N . LEU A 1 122 ? -12.940 5.959 21.110 1.00 75.25 122 LEU A N 1
ATOM 960 C CA . LEU A 1 122 ? -11.621 6.579 21.220 1.00 75.25 122 LEU A CA 1
ATOM 961 C C . LEU A 1 122 ? -10.941 6.753 19.854 1.00 75.25 122 LEU A C 1
ATOM 963 O O . LEU A 1 122 ? -10.137 7.674 19.695 1.00 75.25 122 LEU A O 1
ATOM 967 N N . ILE A 1 123 ? -11.261 5.907 18.870 1.00 80.69 123 ILE A N 1
ATOM 968 C CA . ILE A 1 123 ? -10.752 6.022 17.504 1.00 80.69 123 ILE A CA 1
ATOM 969 C C . ILE A 1 123 ? -11.574 7.058 16.741 1.00 80.69 123 ILE A C 1
ATOM 971 O O . ILE A 1 123 ? -12.758 6.890 16.465 1.00 80.69 123 ILE A O 1
ATOM 975 N N . LYS A 1 124 ? -10.903 8.126 16.318 1.00 84.75 124 LYS A N 1
ATOM 976 C CA . LYS A 1 124 ? -11.444 9.044 15.317 1.00 84.75 124 LYS A CA 1
ATOM 977 C C . LYS A 1 124 ? -11.158 8.463 13.933 1.00 84.75 124 LYS A C 1
ATOM 979 O O . LYS A 1 124 ? -10.018 8.543 13.482 1.00 84.75 124 LYS A O 1
ATOM 984 N N . LEU A 1 125 ? -12.166 7.869 13.290 1.00 86.62 125 LEU A N 1
ATOM 985 C CA . LEU A 1 125 ? -12.013 7.180 11.996 1.00 86.62 125 LEU A CA 1
ATOM 986 C C . LEU A 1 125 ? -11.357 8.060 10.933 1.00 86.62 125 LEU A C 1
ATOM 988 O O . LEU A 1 125 ? -10.388 7.642 10.321 1.00 86.62 125 LEU A O 1
ATOM 992 N N . ASN A 1 126 ? -11.779 9.317 10.826 1.00 88.12 126 ASN A N 1
ATOM 993 C CA . ASN A 1 126 ? -11.190 10.284 9.901 1.00 88.12 126 ASN A CA 1
ATOM 994 C C . ASN A 1 126 ? -9.693 10.551 10.151 1.00 88.12 126 ASN A C 1
ATOM 996 O O . ASN A 1 126 ? -8.955 10.869 9.227 1.00 88.12 126 ASN A O 1
ATOM 1000 N N . VAL A 1 127 ? -9.228 10.446 11.402 1.00 87.88 127 VAL A N 1
ATOM 1001 C CA . VAL A 1 127 ? -7.797 10.561 11.723 1.00 87.88 127 VAL A CA 1
ATOM 1002 C C . VAL A 1 127 ? -7.062 9.289 11.315 1.00 87.88 127 VAL A C 1
ATOM 1004 O O . VAL A 1 127 ? -5.945 9.379 10.823 1.00 87.88 127 VAL A O 1
ATOM 1007 N N . PHE A 1 128 ? -7.675 8.119 11.501 1.00 90.44 128 PHE A N 1
ATOM 1008 C CA . PHE A 1 128 ? -7.092 6.856 11.053 1.00 90.44 128 PHE A CA 1
ATOM 1009 C C . PHE A 1 128 ? -6.983 6.830 9.523 1.00 90.44 128 PHE A C 1
ATOM 1011 O O . PHE A 1 128 ? -5.900 6.597 9.005 1.00 90.44 128 PHE A O 1
ATOM 1018 N N . GLU A 1 129 ? -8.052 7.178 8.811 1.00 94.56 129 GLU A N 1
ATOM 1019 C CA . GLU A 1 129 ? -8.062 7.312 7.349 1.00 94.56 129 GLU A CA 1
ATOM 1020 C C . GLU A 1 129 ? -6.976 8.271 6.868 1.00 94.56 129 GLU A C 1
ATOM 1022 O O . GLU A 1 129 ? -6.146 7.874 6.061 1.00 94.56 129 GLU A O 1
ATOM 1027 N N . ALA A 1 130 ? -6.875 9.471 7.447 1.00 93.38 130 ALA A N 1
ATOM 1028 C CA . ALA A 1 130 ? -5.830 10.420 7.066 1.00 93.38 130 ALA A CA 1
ATOM 1029 C C . ALA A 1 130 ? -4.404 9.893 7.316 1.00 93.38 130 ALA A C 1
ATOM 1031 O O . ALA A 1 130 ? -3.498 10.169 6.532 1.00 93.38 130 ALA A O 1
ATOM 1032 N N . VAL A 1 131 ? -4.180 9.152 8.408 1.00 93.50 131 VAL A N 1
ATOM 1033 C CA . VAL A 1 131 ? -2.869 8.551 8.707 1.00 93.50 131 VAL A CA 1
ATOM 1034 C C . VAL A 1 131 ? -2.563 7.395 7.753 1.00 93.50 131 VAL A C 1
ATOM 1036 O O . VAL A 1 131 ? -1.439 7.311 7.266 1.00 93.50 131 VAL A O 1
ATOM 1039 N N . GLN A 1 132 ? -3.544 6.536 7.467 1.00 95.75 132 GLN A N 1
ATOM 1040 C CA . GLN A 1 132 ? -3.410 5.424 6.527 1.00 95.75 132 GLN A CA 1
ATOM 1041 C C . GLN A 1 132 ? -3.119 5.941 5.119 1.00 95.75 132 GLN A C 1
ATOM 1043 O O . GLN A 1 132 ? -2.102 5.566 4.547 1.00 95.75 132 GLN A O 1
ATOM 1048 N N . GLN A 1 133 ? -3.972 6.824 4.592 1.00 96.69 133 GLN A N 1
ATOM 1049 C CA . GLN A 1 133 ? -3.829 7.401 3.256 1.00 96.69 133 GLN A CA 1
ATOM 1050 C C . GLN A 1 133 ? -2.438 7.999 3.079 1.00 96.69 133 GLN A C 1
ATOM 1052 O O . GLN A 1 133 ? -1.690 7.582 2.200 1.00 96.69 133 GLN A O 1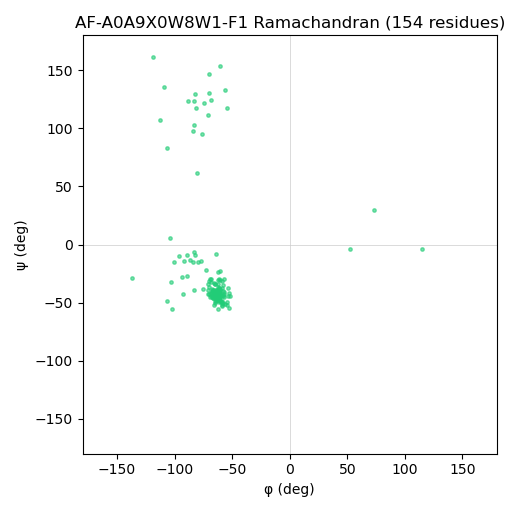
ATOM 1057 N N . ARG A 1 134 ? -2.053 8.903 3.988 1.00 96.19 134 ARG A N 1
ATOM 1058 C CA . ARG A 1 134 ? -0.758 9.575 3.933 1.00 96.19 134 ARG A CA 1
ATOM 1059 C C . ARG A 1 134 ? 0.412 8.592 3.941 1.00 96.19 134 ARG A C 1
ATOM 1061 O O . ARG A 1 134 ? 1.375 8.788 3.212 1.00 96.19 134 ARG A O 1
ATOM 1068 N N . ALA A 1 135 ? 0.356 7.558 4.775 1.00 96.44 135 ALA A N 1
ATOM 1069 C CA . ALA A 1 135 ? 1.443 6.591 4.871 1.00 96.44 135 ALA A CA 1
ATOM 1070 C C . ALA A 1 135 ? 1.597 5.760 3.587 1.00 96.44 135 ALA A C 1
ATOM 1072 O O . ALA A 1 135 ? 2.721 5.502 3.158 1.00 96.44 135 ALA A O 1
ATOM 1073 N N . ILE A 1 136 ? 0.483 5.372 2.958 1.00 96.62 136 ILE A N 1
ATOM 1074 C CA . ILE A 1 136 ? 0.499 4.646 1.683 1.00 96.62 136 ILE A CA 1
ATOM 1075 C C . ILE A 1 136 ? 0.942 5.564 0.536 1.00 96.62 136 ILE A C 1
ATOM 1077 O O . ILE A 1 136 ? 1.742 5.138 -0.290 1.00 96.62 136 ILE A O 1
ATOM 1081 N N . GLU A 1 137 ? 0.515 6.829 0.514 1.00 96.25 137 GLU A N 1
ATOM 1082 C CA . GLU A 1 137 ? 0.979 7.830 -0.459 1.00 96.25 137 GLU A CA 1
ATOM 1083 C C . GLU A 1 137 ? 2.490 8.095 -0.344 1.00 96.25 137 GLU A C 1
ATOM 1085 O O . GLU A 1 137 ? 3.199 8.090 -1.348 1.00 96.25 137 GLU A O 1
ATOM 1090 N N . GLU A 1 138 ? 3.011 8.286 0.874 1.00 96.56 138 GLU A N 1
ATOM 1091 C CA . GLU A 1 138 ? 4.449 8.481 1.118 1.00 96.56 138 GLU A CA 1
ATOM 1092 C C . GLU A 1 138 ? 5.261 7.229 0.732 1.00 96.56 138 GLU A C 1
ATOM 1094 O O . GLU A 1 138 ? 6.346 7.333 0.146 1.00 96.56 138 GLU A O 1
ATOM 1099 N N . CYS A 1 139 ? 4.726 6.038 1.019 1.00 96.62 139 CYS A N 1
ATOM 1100 C CA . CYS A 1 139 ? 5.303 4.772 0.576 1.00 96.62 139 CYS A CA 1
ATOM 1101 C C . CYS A 1 139 ? 5.344 4.696 -0.954 1.00 96.62 139 CYS A C 1
ATOM 1103 O O . CYS A 1 139 ? 6.405 4.443 -1.524 1.00 96.62 139 CYS A O 1
ATOM 1105 N N . TRP A 1 140 ? 4.231 4.995 -1.623 1.00 96.00 140 TRP A N 1
ATOM 1106 C CA . TRP A 1 140 ? 4.141 4.957 -3.076 1.00 96.00 140 TRP A CA 1
ATOM 1107 C C . TRP A 1 140 ? 5.095 5.948 -3.750 1.00 96.00 140 TRP A C 1
ATOM 1109 O O . TRP A 1 140 ? 5.836 5.561 -4.649 1.00 96.00 140 TRP A O 1
ATOM 1119 N N . ALA A 1 141 ? 5.172 7.189 -3.263 1.00 95.19 141 ALA A N 1
ATOM 1120 C CA . ALA A 1 141 ? 6.123 8.180 -3.772 1.00 95.19 141 ALA A CA 1
ATOM 1121 C C . ALA A 1 141 ? 7.586 7.705 -3.651 1.00 95.19 141 ALA A C 1
ATOM 1123 O O . ALA A 1 141 ? 8.422 7.973 -4.521 1.00 95.19 141 ALA A O 1
ATOM 1124 N N . THR A 1 142 ? 7.903 6.963 -2.584 1.00 96.25 142 THR A N 1
ATOM 1125 C CA . THR A 1 142 ? 9.224 6.346 -2.409 1.00 96.25 142 THR A CA 1
ATOM 1126 C C . THR A 1 142 ? 9.470 5.259 -3.457 1.00 96.25 142 THR A C 1
ATOM 1128 O O . THR A 1 142 ? 10.534 5.239 -4.073 1.00 96.25 142 THR A O 1
ATOM 1131 N N . LEU A 1 143 ? 8.492 4.380 -3.691 1.00 95.25 143 LEU A N 1
ATOM 1132 C CA . LEU A 1 143 ? 8.590 3.315 -4.692 1.00 95.25 143 LEU A CA 1
ATOM 1133 C C . LEU A 1 143 ? 8.717 3.858 -6.114 1.00 95.25 143 LEU A C 1
ATOM 1135 O O . LEU A 1 143 ? 9.534 3.365 -6.886 1.00 95.25 143 LEU A O 1
ATOM 1139 N N . GLU A 1 144 ? 7.967 4.907 -6.442 1.00 92.69 144 GLU A N 1
ATOM 1140 C CA . GLU A 1 144 ? 8.061 5.579 -7.734 1.00 92.69 144 GLU A CA 1
ATOM 1141 C C . GLU A 1 144 ? 9.455 6.178 -7.954 1.00 92.69 144 GLU A C 1
ATOM 1143 O O . GLU A 1 144 ? 10.037 6.007 -9.022 1.00 92.69 144 GLU A O 1
ATOM 1148 N N . THR A 1 145 ? 10.036 6.799 -6.923 1.00 94.12 145 THR A N 1
ATOM 1149 C CA . THR A 1 145 ? 11.416 7.304 -6.989 1.00 94.12 145 THR A CA 1
ATOM 1150 C C . THR A 1 145 ? 12.409 6.169 -7.255 1.00 94.12 145 THR A C 1
ATOM 1152 O O . THR A 1 145 ? 13.271 6.304 -8.119 1.00 94.12 145 THR A O 1
ATOM 1155 N N . MET A 1 146 ? 12.274 5.035 -6.553 1.00 93.25 146 MET A N 1
ATOM 1156 C CA . MET A 1 146 ? 13.133 3.862 -6.765 1.00 93.25 146 MET A CA 1
ATOM 1157 C C . MET A 1 146 ? 13.011 3.309 -8.188 1.00 93.25 146 MET A C 1
ATOM 1159 O O . MET A 1 146 ? 14.020 2.957 -8.795 1.00 93.25 146 MET A O 1
ATOM 1163 N N . LEU A 1 147 ? 11.788 3.247 -8.722 1.00 91.81 147 LEU A N 1
ATOM 1164 C CA . LEU A 1 147 ? 11.535 2.768 -10.075 1.00 91.81 147 LEU A CA 1
ATOM 1165 C C . LEU A 1 147 ? 12.173 3.684 -11.126 1.00 91.81 147 LEU A C 1
ATOM 1167 O O . LEU A 1 147 ? 12.839 3.187 -12.030 1.00 91.81 147 LEU A O 1
ATOM 1171 N N . VAL A 1 148 ? 12.007 5.005 -10.992 1.00 90.19 148 VAL A N 1
ATOM 1172 C CA . VAL A 1 148 ? 12.612 5.980 -11.912 1.00 90.19 148 VAL A CA 1
ATOM 1173 C C . VAL A 1 148 ? 14.133 5.835 -11.920 1.00 90.19 148 VAL A C 1
ATOM 1175 O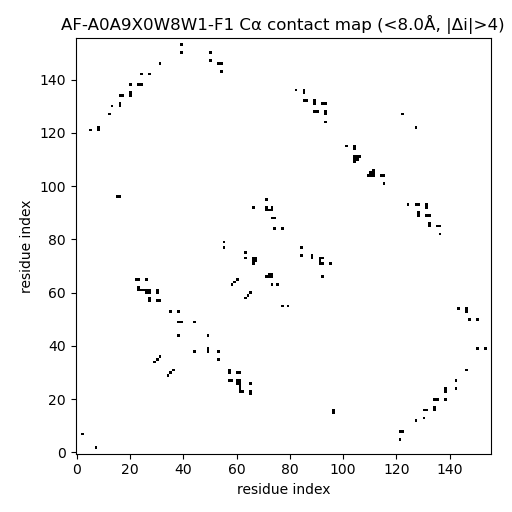 O . VAL A 1 148 ? 14.711 5.676 -12.993 1.00 90.19 148 VAL A O 1
ATOM 1178 N N . THR A 1 149 ? 14.773 5.786 -10.746 1.00 90.44 149 THR A N 1
ATOM 1179 C CA . THR A 1 149 ? 16.229 5.582 -10.649 1.00 90.44 149 THR A CA 1
ATOM 1180 C C . THR A 1 149 ? 16.671 4.291 -11.336 1.00 90.44 149 THR A C 1
ATOM 1182 O O . THR A 1 149 ? 17.617 4.315 -12.114 1.00 90.44 149 THR A O 1
ATOM 1185 N N . LEU A 1 150 ? 15.957 3.181 -11.120 1.00 88.56 150 LEU A N 1
ATOM 1186 C CA . LEU A 1 150 ? 16.269 1.905 -11.767 1.00 88.56 150 LEU A CA 1
ATOM 1187 C C . LEU A 1 150 ? 16.185 1.996 -13.301 1.00 88.56 150 LEU A C 1
ATOM 1189 O O . LEU A 1 150 ? 17.031 1.449 -14.003 1.00 88.56 150 LEU A O 1
ATOM 1193 N N . THR A 1 151 ? 15.166 2.679 -13.831 1.00 84.62 151 THR A N 1
ATOM 1194 C CA . THR A 1 151 ? 15.005 2.844 -15.284 1.00 84.62 151 THR A CA 1
ATOM 1195 C 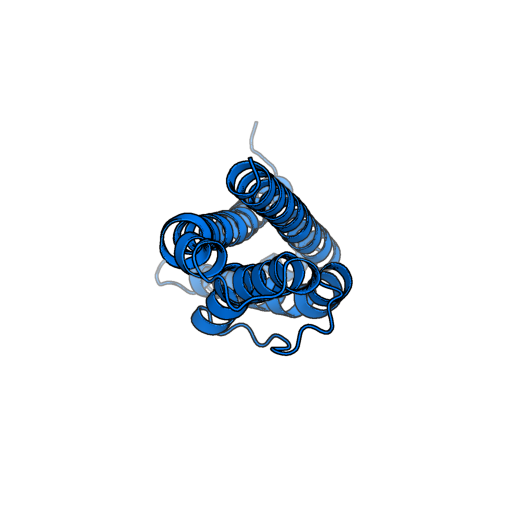C . THR A 1 151 ? 16.048 3.775 -15.900 1.00 84.62 151 THR A C 1
ATOM 1197 O O . THR A 1 151 ? 16.469 3.535 -17.028 1.00 84.62 151 THR A O 1
ATOM 1200 N N . GLU A 1 152 ? 16.488 4.805 -15.172 1.00 86.25 152 GLU A N 1
ATOM 1201 C CA . GLU A 1 152 ? 17.568 5.699 -15.607 1.00 86.25 152 GLU A CA 1
ATOM 1202 C C . GLU A 1 152 ? 18.910 4.955 -15.650 1.00 86.25 152 GLU A C 1
ATOM 1204 O O . GLU A 1 152 ? 19.610 5.024 -16.655 1.00 86.25 152 GLU A O 1
ATOM 1209 N N . GLU A 1 153 ? 19.230 4.168 -14.615 1.00 84.06 153 GLU A N 1
ATOM 1210 C CA . GLU A 1 153 ? 20.457 3.357 -14.555 1.00 84.06 153 GLU A CA 1
ATOM 1211 C C . GLU A 1 153 ? 20.543 2.300 -15.666 1.00 84.06 153 GLU A C 1
ATOM 1213 O O . GLU A 1 153 ? 21.638 1.931 -16.082 1.00 84.06 153 GLU A O 1
ATOM 1218 N N . ALA A 1 154 ? 19.405 1.798 -16.149 1.00 79.19 154 ALA A N 1
ATOM 1219 C CA . ALA A 1 154 ? 19.359 0.823 -17.236 1.00 79.19 154 ALA A CA 1
ATOM 1220 C C . ALA A 1 154 ? 19.531 1.444 -18.636 1.00 79.19 154 ALA A C 1
ATOM 1222 O O . ALA A 1 154 ? 19.749 0.708 -19.600 1.00 79.19 154 ALA A O 1
ATOM 1223 N N . ALA A 1 155 ? 19.395 2.767 -18.764 1.00 72.81 155 ALA A N 1
ATOM 1224 C CA . ALA A 1 155 ? 19.511 3.485 -20.032 1.00 72.81 155 ALA A CA 1
ATOM 1225 C C . ALA A 1 155 ? 20.938 3.998 -20.330 1.00 72.81 155 ALA A C 1
ATOM 1227 O O . ALA A 1 155 ? 21.201 4.381 -21.476 1.00 72.81 155 ALA A O 1
ATOM 1228 N N . ASP A 1 156 ? 21.824 4.002 -19.327 1.00 60.81 156 ASP A N 1
ATOM 1229 C CA . ASP A 1 156 ? 23.237 4.421 -19.399 1.00 60.81 156 ASP A CA 1
ATOM 1230 C C . ASP A 1 156 ? 24.194 3.278 -19.805 1.00 60.81 156 ASP A C 1
ATOM 1232 O O . ASP A 1 156 ? 25.149 3.553 -20.577 1.00 60.81 156 ASP A O 1
#

Mean predicted aligned error: 6.85 Å

Organism: NCBI:txid1064514